Protein AF-A0A497AHK0-F1 (afdb_monomer_lite)

Structure (mmCIF, N/CA/C/O backbone):
data_AF-A0A497AHK0-F1
#
_entry.id   AF-A0A497AHK0-F1
#
loop_
_atom_site.group_PDB
_atom_site.id
_atom_site.type_symbol
_atom_site.label_atom_id
_atom_site.label_alt_id
_atom_site.label_comp_id
_atom_site.label_asym_id
_atom_site.label_entity_id
_atom_site.label_seq_id
_atom_site.pdbx_PDB_ins_code
_atom_site.Cartn_x
_atom_site.Cartn_y
_atom_site.Cartn_z
_atom_site.occupancy
_atom_site.B_iso_or_equiv
_atom_site.auth_seq_id
_atom_site.auth_comp_id
_atom_site.auth_asym_id
_atom_site.auth_atom_id
_atom_site.pdbx_PDB_model_num
ATOM 1 N N . MET A 1 1 ? 9.804 0.309 0.140 1.00 58.59 1 MET A N 1
ATOM 2 C CA . MET A 1 1 ? 8.972 -0.797 -0.366 1.00 58.59 1 MET A CA 1
ATOM 3 C C . MET A 1 1 ? 7.543 -0.509 0.016 1.00 58.59 1 MET A C 1
ATOM 5 O O . MET A 1 1 ? 7.284 -0.358 1.197 1.00 58.59 1 MET A O 1
ATOM 9 N N . VAL A 1 2 ? 6.638 -0.395 -0.942 1.00 60.12 2 VAL A N 1
ATOM 10 C CA . VAL A 1 2 ? 5.205 -0.240 -0.654 1.00 60.12 2 VAL A CA 1
ATOM 11 C C . VAL A 1 2 ? 4.507 -1.547 -0.980 1.00 60.12 2 VAL A C 1
ATOM 13 O O . VAL A 1 2 ? 4.887 -2.197 -1.951 1.00 60.12 2 VAL A O 1
ATOM 16 N N . VAL A 1 3 ? 3.556 -1.950 -0.145 1.00 65.56 3 VAL A N 1
ATOM 17 C CA . VAL A 1 3 ? 2.807 -3.194 -0.282 1.00 65.56 3 VAL A CA 1
ATOM 18 C C . VAL A 1 3 ? 1.328 -2.901 -0.085 1.00 65.56 3 VAL A C 1
ATOM 20 O O . VAL A 1 3 ? 0.922 -2.360 0.941 1.00 65.56 3 VAL A O 1
ATOM 23 N N . GLY A 1 4 ? 0.530 -3.264 -1.083 1.00 69.38 4 GLY A N 1
ATOM 24 C CA . GLY A 1 4 ? -0.921 -3.182 -1.023 1.00 69.38 4 GLY A CA 1
ATOM 25 C C . GLY A 1 4 ? -1.566 -4.545 -0.769 1.00 69.38 4 GLY A C 1
ATOM 26 O O . GLY A 1 4 ? -1.106 -5.578 -1.272 1.00 69.38 4 GLY A O 1
ATOM 27 N N . GLY A 1 5 ? -2.644 -4.561 0.008 1.00 71.56 5 GLY A N 1
ATOM 28 C CA . GLY A 1 5 ? -3.368 -5.789 0.311 1.00 71.56 5 GLY A CA 1
ATOM 29 C C . GLY A 1 5 ? -4.792 -5.574 0.811 1.00 71.56 5 GLY A C 1
ATOM 30 O O . GLY A 1 5 ? -5.283 -4.456 0.950 1.00 71.56 5 GLY A O 1
ATOM 31 N N . ARG A 1 6 ? -5.459 -6.695 1.085 1.00 72.38 6 ARG A N 1
ATOM 32 C CA . ARG A 1 6 ? -6.863 -6.792 1.511 1.00 72.38 6 ARG A CA 1
ATOM 33 C C . ARG A 1 6 ? -6.993 -7.682 2.744 1.00 72.38 6 ARG A C 1
ATOM 35 O O . ARG A 1 6 ? -6.064 -8.426 3.051 1.00 72.38 6 ARG A O 1
ATOM 42 N N . LYS A 1 7 ? -8.188 -7.703 3.347 1.00 77.12 7 LYS A N 1
ATOM 43 C CA . LYS A 1 7 ? -8.498 -8.484 4.561 1.00 77.12 7 LYS A CA 1
ATOM 44 C C . LYS A 1 7 ? -7.548 -8.104 5.700 1.00 77.12 7 LYS A C 1
ATOM 46 O O . LYS A 1 7 ? -6.595 -8.822 5.981 1.00 77.12 7 LYS A O 1
ATOM 51 N N . LEU A 1 8 ? -7.767 -6.914 6.250 1.00 85.06 8 LEU A N 1
ATOM 52 C CA . LEU A 1 8 ? -7.051 -6.451 7.429 1.00 85.06 8 LEU A CA 1
ATOM 53 C C . LEU A 1 8 ? -7.608 -7.185 8.652 1.00 85.06 8 LEU A C 1
ATOM 55 O O . LEU A 1 8 ? -8.780 -7.015 8.976 1.00 85.06 8 LEU A O 1
ATOM 59 N N . ASP A 1 9 ? -6.769 -7.970 9.318 1.00 86.62 9 ASP A N 1
ATOM 60 C CA . ASP A 1 9 ? -7.137 -8.719 10.519 1.00 86.62 9 ASP A CA 1
ATOM 61 C C . ASP A 1 9 ? -6.294 -8.237 11.708 1.00 86.62 9 ASP A C 1
ATOM 63 O O . ASP A 1 9 ? -5.067 -8.140 11.607 1.00 86.62 9 ASP A O 1
ATOM 67 N N . PHE A 1 10 ? -6.947 -7.953 12.836 1.00 87.69 10 PHE A N 1
ATOM 68 C CA . PHE A 1 10 ? -6.276 -7.676 14.107 1.00 87.69 10 PHE A CA 1
ATOM 69 C C . PHE A 1 10 ? -5.877 -8.990 14.785 1.00 87.69 10 PHE A C 1
ATOM 71 O O . PHE A 1 10 ? -6.693 -9.909 14.873 1.00 87.69 10 PHE A O 1
ATOM 78 N N . ILE A 1 11 ? -4.633 -9.074 15.260 1.00 86.62 11 ILE A N 1
ATOM 79 C CA . ILE A 1 11 ? -4.121 -10.237 15.990 1.00 86.62 11 ILE A CA 1
ATOM 80 C C . ILE A 1 11 ? -4.149 -9.937 17.492 1.00 86.62 11 ILE A C 1
ATOM 82 O O . ILE A 1 11 ? -5.032 -10.418 18.195 1.00 86.62 11 ILE A O 1
ATOM 86 N N . GLU A 1 12 ? -3.193 -9.142 17.978 1.00 85.75 12 GLU A N 1
ATOM 87 C CA . GLU A 1 12 ? -3.077 -8.720 19.379 1.00 85.75 12 GLU A CA 1
ATOM 88 C C . GLU A 1 12 ? -2.094 -7.550 19.513 1.00 85.75 12 GLU A C 1
ATOM 90 O O . GLU A 1 12 ? -1.206 -7.398 18.679 1.00 85.75 12 GLU A O 1
ATOM 95 N N . ASN A 1 13 ? -2.201 -6.743 20.575 1.00 85.56 13 ASN A N 1
ATOM 96 C CA . ASN A 1 13 ? -1.212 -5.709 20.932 1.00 85.56 13 ASN A C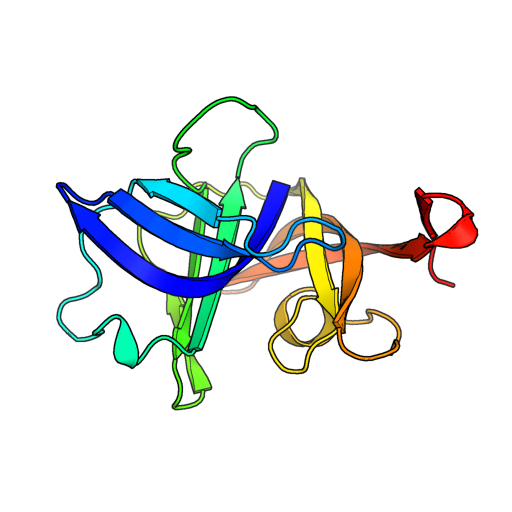A 1
ATOM 97 C C . ASN A 1 13 ? -0.831 -4.747 19.782 1.00 85.56 13 ASN A C 1
ATOM 99 O O . ASN A 1 13 ? 0.337 -4.389 19.628 1.00 85.56 13 ASN A O 1
ATOM 103 N N . GLY A 1 14 ? -1.799 -4.356 18.947 1.00 83.62 14 GLY A N 1
ATOM 104 C CA . GLY A 1 14 ? -1.546 -3.498 17.781 1.00 83.62 14 GLY A CA 1
ATOM 105 C C . GLY A 1 14 ? -0.872 -4.208 16.596 1.00 83.62 14 GLY A C 1
ATOM 106 O O . GLY A 1 14 ? -0.443 -3.570 15.637 1.00 83.62 14 GLY A O 1
ATOM 107 N N . LEU A 1 15 ? -0.746 -5.534 16.630 1.00 84.50 15 LEU A N 1
ATOM 108 C CA . LEU A 1 15 ? -0.268 -6.324 15.503 1.00 84.50 15 LEU A CA 1
ATOM 109 C C . LEU A 1 15 ? -1.423 -6.634 14.550 1.00 84.50 15 LEU A C 1
ATOM 111 O O . LEU A 1 15 ? -2.436 -7.220 14.940 1.00 84.50 15 LEU A O 1
ATOM 115 N N . TYR A 1 16 ? -1.222 -6.307 13.279 1.00 85.69 16 TYR A N 1
ATOM 116 C CA . TYR A 1 16 ? -2.170 -6.562 12.204 1.00 85.69 16 TYR A CA 1
ATOM 117 C C . TYR A 1 16 ? -1.564 -7.487 11.156 1.00 85.69 16 TYR A C 1
ATOM 119 O O . TYR A 1 16 ? -0.349 -7.507 10.932 1.00 85.69 16 TYR A O 1
ATOM 127 N N . SER A 1 17 ? -2.427 -8.237 10.478 1.00 83.19 17 SER A N 1
ATOM 128 C CA . SER A 1 17 ? -2.065 -8.971 9.270 1.00 83.19 17 SER A CA 1
ATOM 129 C C . SER A 1 17 ? -2.887 -8.512 8.079 1.00 83.19 17 SER A C 1
ATOM 131 O O . SER A 1 17 ? -4.064 -8.179 8.198 1.00 83.19 17 SER A O 1
ATOM 133 N N . LEU A 1 18 ? -2.236 -8.489 6.921 1.00 79.44 18 LEU A N 1
ATOM 134 C CA . LEU A 1 18 ? -2.837 -8.120 5.654 1.00 79.44 18 LEU A CA 1
ATOM 135 C C . LEU A 1 18 ? -2.503 -9.188 4.625 1.00 79.44 18 LEU A C 1
ATOM 137 O O . LEU A 1 18 ? -1.335 -9.551 4.448 1.00 79.44 18 LEU A O 1
ATOM 141 N N . ARG A 1 19 ? -3.512 -9.669 3.897 1.00 71.38 19 ARG A N 1
ATOM 142 C CA . ARG A 1 19 ? -3.262 -10.519 2.735 1.00 71.38 19 ARG A CA 1
ATOM 143 C C . ARG A 1 19 ? -2.808 -9.640 1.582 1.00 71.38 19 ARG A C 1
ATOM 145 O O . ARG A 1 19 ? -3.608 -8.907 0.997 1.00 71.38 19 ARG A O 1
ATOM 152 N N . VAL A 1 20 ? -1.537 -9.758 1.232 1.00 69.06 20 VAL A N 1
ATOM 153 C CA . VAL A 1 20 ? -0.944 -8.969 0.160 1.00 69.06 20 VAL A CA 1
ATOM 154 C C . VAL A 1 20 ? -1.090 -9.686 -1.164 1.00 69.06 20 VAL A C 1
ATOM 156 O O . VAL A 1 20 ? -1.195 -10.914 -1.245 1.00 69.06 20 VAL A O 1
ATOM 159 N N . ALA A 1 21 ? -1.138 -8.895 -2.219 1.00 54.84 21 ALA A N 1
ATOM 160 C CA . ALA A 1 21 ? -1.218 -9.414 -3.560 1.00 54.84 21 ALA A CA 1
ATOM 161 C C . ALA A 1 21 ? 0.220 -9.642 -4.071 1.00 54.84 21 ALA A C 1
ATOM 163 O O . ALA A 1 21 ? 0.833 -8.766 -4.667 1.00 54.84 21 ALA A O 1
ATOM 164 N N . GLN A 1 22 ? 0.795 -10.807 -3.759 1.00 52.84 22 GLN A N 1
ATOM 165 C CA . GLN A 1 22 ? 2.006 -11.313 -4.415 1.00 52.84 22 GLN A CA 1
ATOM 166 C C . GLN A 1 22 ? 1.616 -12.476 -5.331 1.00 52.84 22 GLN A C 1
ATOM 168 O O . GLN A 1 22 ? 0.880 -13.372 -4.911 1.00 52.84 22 GLN A O 1
ATOM 173 N N . GLN A 1 23 ? 2.094 -12.455 -6.581 1.00 38.38 23 GLN A N 1
ATOM 174 C CA . GLN A 1 23 ? 2.062 -13.643 -7.435 1.00 38.38 23 GLN A CA 1
ATOM 175 C C . GLN A 1 23 ? 2.928 -14.725 -6.789 1.00 38.38 23 GLN A C 1
ATOM 177 O O . GLN A 1 23 ? 3.998 -14.439 -6.264 1.00 38.38 23 GLN A O 1
ATOM 182 N N . ASP A 1 24 ? 2.450 -15.960 -6.857 1.00 39.69 24 ASP A N 1
ATOM 183 C CA . ASP A 1 24 ? 3.209 -17.186 -6.586 1.00 39.69 24 ASP A CA 1
ATOM 184 C C . ASP A 1 24 ? 3.342 -17.649 -5.129 1.00 39.69 24 ASP A C 1
ATOM 186 O O . ASP A 1 24 ? 3.967 -18.678 -4.875 1.00 39.69 24 ASP A O 1
ATOM 190 N N . VAL A 1 25 ? 2.641 -17.021 -4.181 1.00 45.84 25 VAL A N 1
ATOM 191 C CA . VAL A 1 25 ? 2.387 -17.634 -2.867 1.00 45.84 25 VAL A CA 1
ATOM 192 C C . VAL A 1 25 ? 0.903 -17.494 -2.520 1.00 45.84 25 VAL A C 1
ATOM 194 O O . VAL A 1 25 ? 0.410 -16.378 -2.314 1.00 45.84 25 VAL A O 1
ATOM 197 N N . PRO A 1 26 ? 0.138 -18.600 -2.442 1.00 39.62 26 PRO A N 1
ATOM 198 C CA . PRO A 1 26 ? -1.203 -18.568 -1.881 1.00 39.62 26 PRO A CA 1
ATOM 199 C C . PRO A 1 26 ? -1.136 -17.964 -0.474 1.00 39.62 26 PRO A C 1
ATOM 201 O O . PRO A 1 26 ? -0.584 -18.564 0.438 1.00 39.62 26 PRO A O 1
ATOM 204 N N . ALA A 1 27 ? -1.698 -16.763 -0.319 1.00 53.06 27 ALA A N 1
ATOM 205 C CA . ALA A 1 27 ? -1.767 -16.040 0.950 1.00 53.06 27 ALA A CA 1
ATOM 206 C C . ALA A 1 27 ? -0.411 -15.603 1.541 1.00 53.06 27 ALA A C 1
ATOM 208 O O . ALA A 1 27 ? -0.192 -15.778 2.738 1.00 53.06 27 ALA A O 1
ATOM 209 N N . SER A 1 28 ? 0.448 -14.931 0.756 1.00 61.94 28 SER A N 1
ATOM 210 C CA . SER A 1 28 ? 1.447 -14.040 1.368 1.00 61.94 28 SER A CA 1
ATOM 211 C C . SER A 1 28 ? 0.730 -13.083 2.321 1.00 61.94 28 SER A C 1
ATOM 213 O O . SER A 1 28 ? -0.108 -12.272 1.912 1.00 61.94 28 SER A O 1
ATOM 215 N N . GLN A 1 29 ? 1.011 -13.230 3.609 1.00 70.62 29 GLN A N 1
ATOM 216 C CA . GLN A 1 29 ? 0.550 -12.329 4.650 1.00 70.62 29 GLN A CA 1
ATOM 217 C C . GLN A 1 29 ? 1.710 -11.428 5.033 1.00 70.62 29 GLN A C 1
ATOM 219 O O . GLN A 1 29 ? 2.808 -11.907 5.315 1.00 70.62 29 GLN A O 1
ATOM 224 N N . VAL A 1 30 ? 1.458 -10.127 5.066 1.00 74.94 30 VAL A N 1
ATOM 225 C CA . VAL A 1 30 ? 2.359 -9.184 5.721 1.00 74.94 30 VAL A CA 1
ATOM 226 C C . VAL A 1 30 ? 1.812 -8.923 7.110 1.00 74.94 30 VAL A C 1
ATOM 228 O O . VAL A 1 30 ? 0.622 -8.654 7.272 1.00 74.94 30 VAL A O 1
ATOM 231 N N . ARG A 1 31 ? 2.688 -9.026 8.109 1.00 77.81 31 ARG A N 1
ATOM 232 C CA . ARG A 1 31 ? 2.411 -8.603 9.479 1.00 77.81 31 ARG A CA 1
ATOM 233 C C . ARG A 1 31 ? 3.080 -7.261 9.717 1.00 77.81 31 ARG A C 1
ATOM 235 O O . ARG A 1 31 ? 4.245 -7.084 9.360 1.00 77.81 31 ARG A O 1
ATOM 242 N N . PHE A 1 32 ? 2.350 -6.334 10.313 1.00 78.19 32 PHE A N 1
ATOM 243 C CA . PHE A 1 32 ? 2.862 -5.019 10.667 1.00 78.19 32 PHE A CA 1
ATOM 244 C C . PHE A 1 32 ? 2.272 -4.581 11.998 1.00 78.19 32 PHE A C 1
ATOM 246 O O . PHE A 1 32 ? 1.156 -4.964 12.352 1.00 78.19 32 PHE A O 1
ATOM 253 N N . SER A 1 33 ? 3.045 -3.793 12.731 1.00 79.44 33 SER A N 1
ATOM 254 C CA . SER A 1 33 ? 2.633 -3.261 14.023 1.00 79.44 33 SER A CA 1
ATOM 255 C C . SER A 1 33 ? 2.217 -1.811 13.855 1.00 79.44 33 SER A C 1
ATOM 257 O O . SER A 1 33 ? 2.918 -1.046 13.197 1.00 79.44 33 SER A O 1
ATOM 259 N N . HIS A 1 34 ? 1.095 -1.439 14.459 1.00 79.88 34 HIS A N 1
ATOM 260 C CA . HIS A 1 34 ? 0.631 -0.065 14.563 1.00 79.88 34 HIS A CA 1
ATOM 261 C C . HIS A 1 34 ? -0.266 0.086 15.809 1.00 79.88 34 HIS A C 1
ATOM 263 O O . HIS A 1 34 ? -0.790 -0.898 16.321 1.00 79.88 34 HIS A O 1
ATOM 269 N N . GLN A 1 35 ? -0.468 1.304 16.321 1.00 77.56 35 GLN A N 1
ATOM 270 C CA . GLN A 1 35 ? -1.565 1.564 17.270 1.00 77.56 35 GLN A CA 1
ATOM 271 C C . GLN A 1 35 ? -2.926 1.150 16.694 1.00 77.56 35 GLN A C 1
ATOM 273 O O . GLN A 1 35 ? -3.037 0.939 15.488 1.00 77.56 35 GLN A O 1
ATOM 278 N N . ASP A 1 36 ? -3.952 1.087 17.543 1.00 81.56 36 ASP A N 1
ATOM 279 C CA . ASP A 1 36 ? -5.317 0.731 17.153 1.00 81.56 36 ASP A CA 1
ATOM 280 C C . ASP A 1 36 ? -5.836 1.541 15.956 1.00 81.56 36 ASP A C 1
ATOM 282 O O . ASP A 1 36 ? -5.410 2.673 15.694 1.00 81.56 36 ASP A O 1
ATOM 286 N N . LEU A 1 37 ? -6.754 0.931 15.200 1.00 82.56 37 LEU A N 1
ATOM 287 C CA . LEU A 1 37 ? -7.512 1.646 14.179 1.00 82.56 37 LEU A CA 1
ATOM 288 C C . LEU A 1 37 ? -8.213 2.865 14.803 1.00 82.56 37 LEU A C 1
ATOM 290 O O . LEU A 1 37 ? -8.577 2.823 15.983 1.00 82.56 37 LEU A O 1
ATOM 294 N N . PRO A 1 38 ? -8.436 3.939 14.023 1.00 84.06 38 PRO A N 1
ATOM 295 C CA . PRO A 1 38 ? -9.276 5.045 14.467 1.00 84.06 38 PRO A CA 1
ATOM 296 C C . PRO A 1 38 ? -10.614 4.514 15.015 1.00 84.06 38 PRO A C 1
ATOM 298 O O . PRO A 1 38 ? -11.175 3.605 14.400 1.00 84.06 38 PRO A O 1
ATOM 301 N N . PRO A 1 39 ? -11.139 5.041 16.139 1.00 83.69 39 PRO A N 1
ATOM 302 C CA . PRO A 1 39 ? -12.344 4.515 16.796 1.00 83.69 39 PRO A CA 1
ATOM 303 C C . PRO A 1 39 ? -13.568 4.377 15.878 1.00 83.69 39 PRO A C 1
ATOM 305 O O . PRO A 1 39 ? -14.444 3.546 16.108 1.00 83.69 39 PRO A O 1
ATOM 308 N N . GLU A 1 40 ? -13.635 5.212 14.847 1.00 86.25 40 GLU A N 1
ATOM 309 C CA . GLU A 1 40 ? -14.684 5.264 13.838 1.00 86.25 40 GLU A CA 1
ATOM 310 C C . GLU A 1 40 ? -14.515 4.265 12.680 1.00 86.25 40 GLU A C 1
ATOM 312 O O . GLU A 1 40 ? -15.420 4.159 11.849 1.00 86.25 40 GLU A O 1
ATOM 317 N N . ILE A 1 41 ? -13.392 3.540 12.612 1.00 86.88 41 ILE A N 1
ATOM 318 C CA . ILE A 1 41 ? -13.080 2.576 11.552 1.00 86.88 41 ILE A CA 1
ATOM 319 C C . ILE A 1 41 ? -12.972 1.170 12.141 1.00 86.88 41 ILE A C 1
ATOM 321 O O . ILE A 1 41 ? -12.045 0.854 12.886 1.00 86.88 41 ILE A O 1
ATOM 325 N N . SER A 1 42 ? -13.875 0.283 11.733 1.00 86.38 42 SER A N 1
ATOM 326 C CA . SER A 1 42 ? -13.763 -1.145 12.024 1.00 86.38 42 SER A CA 1
ATOM 327 C C . SER A 1 42 ? -13.022 -1.890 10.897 1.00 86.38 42 SER A C 1
ATOM 329 O O . SER A 1 42 ? -13.125 -1.506 9.727 1.00 86.38 42 SER A O 1
ATOM 331 N N . PRO A 1 43 ? -12.280 -2.980 11.190 1.00 85.12 43 PRO A N 1
ATOM 332 C CA . PRO A 1 43 ? -11.536 -3.721 10.164 1.00 85.12 43 PRO A CA 1
ATOM 333 C C . PRO A 1 43 ? -12.397 -4.207 8.988 1.00 85.12 43 PRO A C 1
ATOM 335 O O . PRO A 1 43 ? -11.940 -4.253 7.849 1.00 85.12 43 PRO A O 1
ATOM 338 N N . ASP A 1 44 ? -13.668 -4.532 9.231 1.00 86.06 44 ASP A N 1
ATOM 339 C CA . ASP A 1 44 ? -14.609 -4.989 8.209 1.00 86.06 44 ASP A CA 1
ATOM 340 C C . ASP A 1 44 ? -15.080 -3.872 7.263 1.00 86.06 44 ASP A C 1
ATOM 342 O O . ASP A 1 44 ? -15.578 -4.176 6.175 1.00 86.06 44 ASP A O 1
ATOM 346 N N . GLN A 1 45 ? -14.897 -2.598 7.620 1.00 89.31 45 GLN A N 1
ATOM 347 C CA . GLN A 1 45 ? -15.125 -1.462 6.721 1.00 89.31 45 GLN A CA 1
ATOM 348 C C . GLN A 1 45 ? -13.961 -1.247 5.750 1.00 89.31 45 GLN A C 1
ATOM 350 O O . GLN A 1 45 ? -14.148 -0.617 4.708 1.00 89.31 45 GLN A O 1
ATOM 355 N N . VAL A 1 46 ? -12.779 -1.788 6.054 1.00 86.50 46 VAL A N 1
ATOM 356 C CA . VAL A 1 46 ? -11.570 -1.614 5.248 1.00 86.50 46 VAL A CA 1
ATOM 357 C C . VAL A 1 46 ? -11.621 -2.532 4.028 1.00 86.50 46 VAL A C 1
ATOM 359 O O . VAL A 1 46 ? -11.617 -3.761 4.126 1.00 86.50 46 VAL A O 1
ATOM 362 N N . GLN A 1 47 ? -11.661 -1.928 2.844 1.00 83.25 47 GLN A N 1
ATOM 363 C CA . GLN A 1 47 ? -11.597 -2.644 1.576 1.00 83.25 47 GLN A CA 1
ATOM 364 C C . GLN A 1 47 ? -10.144 -2.943 1.184 1.00 83.25 47 GLN A C 1
ATOM 366 O O . GLN A 1 47 ? -9.852 -4.052 0.726 1.00 83.25 47 GLN A O 1
ATOM 371 N N . TRP A 1 48 ? -9.249 -1.970 1.375 1.00 80.25 48 TRP A N 1
ATOM 372 C CA . TRP A 1 48 ? -7.834 -2.043 1.006 1.00 80.25 48 TRP A CA 1
ATOM 373 C C . TRP A 1 48 ? -6.944 -1.319 2.015 1.00 80.25 48 TRP A C 1
ATOM 375 O O . TRP A 1 48 ? -7.359 -0.347 2.642 1.00 80.25 48 TRP A O 1
ATOM 385 N N . VAL A 1 49 ? -5.704 -1.792 2.144 1.00 78.50 49 VAL A N 1
ATOM 386 C CA . VAL A 1 49 ? -4.661 -1.147 2.948 1.00 78.50 49 VAL A CA 1
ATOM 387 C C . VAL A 1 49 ? -3.395 -1.017 2.116 1.00 78.50 49 VAL A C 1
ATOM 389 O O . VAL A 1 49 ? -2.942 -1.988 1.502 1.00 78.50 49 VAL A O 1
ATOM 392 N N . TRP A 1 50 ? -2.815 0.177 2.138 1.00 78.88 50 TRP A N 1
ATOM 393 C CA . TRP A 1 50 ? -1.512 0.480 1.564 1.00 78.88 50 TRP A CA 1
ATOM 394 C C . TRP A 1 50 ? -0.504 0.714 2.674 1.00 78.88 50 TRP A C 1
ATOM 396 O O . TRP A 1 50 ? -0.723 1.552 3.542 1.00 78.88 50 TRP A O 1
ATOM 406 N N . LEU A 1 51 ? 0.598 -0.029 2.635 1.00 76.81 51 LEU A N 1
ATOM 407 C CA . LEU A 1 51 ? 1.665 0.028 3.627 1.00 76.81 51 LEU A CA 1
ATOM 408 C C . LEU A 1 51 ? 2.950 0.472 2.943 1.00 76.81 51 LEU A C 1
ATOM 410 O O . LEU A 1 51 ? 3.373 -0.146 1.967 1.00 76.81 51 LEU A O 1
ATOM 414 N N . ILE A 1 52 ? 3.589 1.523 3.444 1.00 75.88 52 ILE A N 1
ATOM 415 C CA . ILE A 1 52 ? 4.831 2.063 2.883 1.00 75.88 52 ILE A CA 1
ATOM 416 C C . ILE A 1 52 ? 5.956 1.817 3.879 1.00 75.88 52 ILE A C 1
ATOM 418 O O . ILE A 1 52 ? 5.855 2.215 5.024 1.00 75.88 52 ILE A O 1
ATOM 422 N N . TYR A 1 53 ? 7.044 1.180 3.462 1.00 74.12 53 TYR A N 1
ATOM 423 C CA . TYR A 1 53 ? 8.167 0.796 4.322 1.00 74.12 53 TYR A CA 1
ATOM 424 C C . TYR A 1 53 ? 9.496 1.338 3.811 1.00 74.12 53 TYR A C 1
ATOM 426 O O . TYR A 1 53 ? 9.696 1.519 2.601 1.00 74.12 53 TYR A O 1
ATOM 434 N N . ARG A 1 54 ? 10.475 1.444 4.717 1.00 69.31 54 ARG A N 1
ATOM 435 C CA . ARG A 1 54 ? 11.889 1.460 4.318 1.00 69.31 54 ARG A CA 1
ATOM 436 C C . ARG A 1 54 ? 12.264 0.102 3.706 1.00 69.31 54 ARG A C 1
ATOM 438 O O . ARG A 1 54 ? 11.722 -0.922 4.116 1.00 69.31 54 ARG A O 1
ATOM 445 N N . PRO A 1 55 ? 13.158 0.060 2.710 1.00 56.88 55 PRO A N 1
ATOM 446 C CA . PRO A 1 55 ? 13.653 -1.196 2.156 1.00 56.88 55 PRO A CA 1
ATOM 447 C C . PRO A 1 55 ? 14.616 -1.876 3.148 1.00 56.88 55 PRO A C 1
ATOM 449 O O . PRO A 1 55 ? 15.826 -1.729 3.031 1.00 56.88 55 PRO A O 1
ATOM 452 N N . VAL A 1 56 ? 14.091 -2.587 4.153 1.00 55.38 56 VAL A N 1
ATOM 453 C CA . VAL A 1 56 ? 14.887 -3.403 5.091 1.00 55.38 56 VAL A CA 1
ATOM 454 C C . VAL A 1 56 ? 14.072 -4.639 5.521 1.00 55.38 56 VAL A C 1
ATOM 456 O O . VAL A 1 56 ? 12.902 -4.467 5.860 1.00 55.38 56 VAL A O 1
ATOM 459 N N . PRO A 1 57 ? 14.625 -5.871 5.524 1.00 46.97 57 PRO A N 1
ATOM 460 C CA . PRO A 1 57 ? 13.930 -7.061 6.026 1.00 46.97 57 PRO A CA 1
ATOM 461 C C . PRO A 1 57 ? 14.229 -7.264 7.528 1.00 46.97 57 PRO A C 1
ATOM 463 O O . PRO A 1 57 ? 15.338 -6.993 7.984 1.00 46.97 57 PRO A O 1
ATOM 466 N N . SER A 1 58 ? 13.302 -7.738 8.367 1.00 48.72 58 SER A N 1
ATOM 467 C CA . SER A 1 58 ? 13.143 -9.195 8.522 1.00 48.72 58 SER A CA 1
ATOM 468 C C . SER A 1 58 ? 11.979 -9.673 9.411 1.00 48.72 58 SER A C 1
ATOM 470 O O . SER A 1 58 ? 11.866 -10.879 9.537 1.00 48.72 58 SER A O 1
ATOM 472 N N . GLU A 1 59 ? 11.123 -8.824 10.000 1.00 56.53 59 GLU A N 1
ATOM 473 C CA . GLU A 1 59 ? 9.857 -9.198 10.694 1.00 56.53 59 GLU A CA 1
ATOM 474 C C . GLU A 1 59 ? 9.139 -7.923 11.223 1.00 56.53 59 GLU A C 1
ATOM 476 O O . GLU A 1 59 ? 9.678 -6.851 10.933 1.00 56.53 59 GLU A O 1
ATOM 481 N N . PRO A 1 60 ? 7.922 -7.961 11.844 1.00 57.31 60 PRO A N 1
ATOM 482 C CA . PRO A 1 60 ? 6.870 -6.962 11.631 1.00 57.31 60 PRO A CA 1
ATOM 483 C C . PRO A 1 60 ? 7.387 -5.530 11.633 1.00 57.31 60 PRO A C 1
ATOM 485 O O . PRO A 1 60 ? 7.907 -5.018 12.622 1.00 57.31 60 PRO A O 1
ATOM 488 N N . VAL A 1 61 ? 7.258 -4.900 10.474 1.00 70.56 61 VAL A N 1
ATOM 489 C CA . VAL A 1 61 ? 7.896 -3.617 10.206 1.00 70.56 61 VAL A CA 1
ATOM 490 C C . VAL A 1 61 ? 6.900 -2.512 10.524 1.00 70.56 61 VAL A C 1
ATOM 492 O O . VAL A 1 61 ? 5.725 -2.628 10.177 1.00 70.56 61 VAL A O 1
ATOM 495 N N . MET A 1 62 ? 7.369 -1.436 11.153 1.00 76.06 62 MET A N 1
ATOM 496 C CA . MET A 1 62 ? 6.590 -0.207 11.288 1.00 76.06 62 MET A CA 1
ATOM 497 C C . MET A 1 62 ? 6.493 0.470 9.909 1.00 76.06 62 MET A C 1
ATOM 499 O O . MET A 1 62 ? 7.537 0.820 9.341 1.00 76.06 62 MET A O 1
ATOM 503 N N . PRO A 1 63 ? 5.292 0.629 9.325 1.00 77.38 63 PRO A N 1
ATOM 504 C CA . PRO A 1 63 ? 5.137 1.381 8.087 1.00 77.38 63 PRO A CA 1
ATOM 505 C C . PRO A 1 63 ? 5.453 2.870 8.317 1.00 77.38 63 PRO A C 1
ATOM 507 O O . PRO A 1 63 ? 5.115 3.427 9.352 1.00 77.38 63 PRO A O 1
ATOM 510 N N . LEU A 1 64 ? 6.079 3.521 7.337 1.00 77.44 64 LEU A N 1
ATOM 511 C CA . LEU A 1 64 ? 6.260 4.977 7.249 1.00 77.44 64 LEU A CA 1
ATOM 512 C C . LEU A 1 64 ? 4.953 5.718 6.950 1.00 77.44 6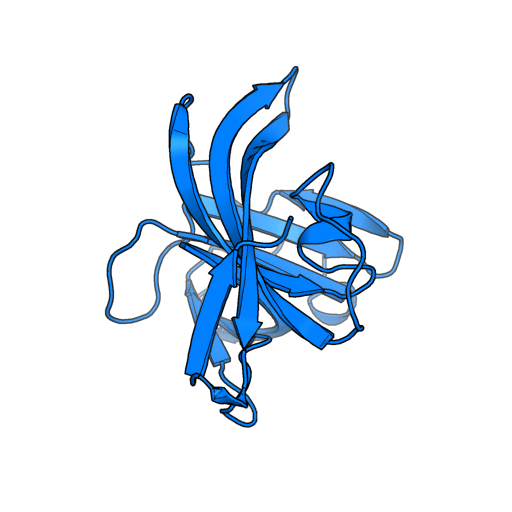4 LEU A C 1
ATOM 514 O O . LEU A 1 64 ? 4.842 6.911 7.219 1.00 77.44 64 LEU A O 1
ATOM 518 N N . LEU A 1 65 ? 4.011 5.029 6.308 1.00 78.31 65 LEU A N 1
ATOM 519 C CA . LEU A 1 65 ? 2.683 5.528 5.993 1.00 78.31 65 LEU A CA 1
ATOM 520 C C . LEU A 1 65 ? 1.737 4.337 5.847 1.00 78.31 65 LEU A C 1
ATOM 522 O O . LEU A 1 65 ? 2.100 3.328 5.226 1.00 78.31 65 LEU A O 1
ATOM 526 N N . ILE A 1 66 ? 0.530 4.481 6.391 1.00 83.69 66 ILE A N 1
ATOM 527 C CA . ILE A 1 66 ? -0.574 3.552 6.180 1.00 83.69 66 ILE A CA 1
ATOM 528 C C . ILE A 1 66 ? -1.772 4.324 5.638 1.00 83.69 66 ILE A C 1
ATOM 530 O O . ILE A 1 66 ? -2.238 5.272 6.269 1.00 83.69 66 ILE A O 1
ATOM 534 N N . THR A 1 67 ? -2.297 3.884 4.499 1.00 84.56 67 THR A N 1
ATOM 535 C CA . THR A 1 67 ? -3.544 4.415 3.939 1.00 84.56 67 THR A CA 1
ATOM 536 C C . THR A 1 67 ? -4.598 3.319 3.932 1.00 84.56 67 THR A C 1
ATOM 538 O O . THR A 1 67 ? -4.390 2.245 3.362 1.00 84.56 67 THR A O 1
ATOM 541 N N . LEU A 1 68 ? -5.734 3.594 4.565 1.00 85.94 68 LEU A N 1
ATOM 542 C CA . LEU A 1 68 ? -6.925 2.756 4.551 1.00 85.94 68 LEU A CA 1
ATOM 543 C C . LEU A 1 68 ? -7.858 3.244 3.447 1.00 85.94 68 LEU A C 1
ATOM 545 O O . LEU A 1 68 ? -8.169 4.430 3.384 1.00 85.94 68 LEU A O 1
ATOM 549 N N . VAL A 1 69 ? -8.336 2.325 2.615 1.00 85.25 69 VAL A N 1
ATOM 550 C CA . VAL A 1 69 ? -9.406 2.577 1.648 1.00 85.25 69 VAL A CA 1
ATOM 551 C C . VAL A 1 69 ? -10.638 1.828 2.133 1.00 85.25 69 VAL A C 1
ATOM 553 O O . VAL A 1 69 ? -10.629 0.597 2.240 1.00 85.25 69 VAL A O 1
ATOM 556 N N . LEU A 1 70 ? -11.687 2.569 2.470 1.00 87.31 70 LEU A N 1
ATOM 557 C CA . LEU A 1 70 ? -12.925 2.027 3.013 1.00 87.31 70 LEU A CA 1
ATOM 558 C C . LEU A 1 70 ? -13.869 1.570 1.894 1.00 87.31 70 LEU A C 1
ATOM 560 O O . LEU A 1 70 ? -13.789 2.027 0.756 1.00 87.31 70 LEU A O 1
ATOM 564 N N . LYS A 1 71 ? -14.808 0.680 2.229 1.00 84.81 71 LYS A N 1
ATOM 565 C CA . LYS A 1 71 ? -15.841 0.181 1.299 1.00 84.81 71 LYS A CA 1
ATOM 566 C C . LYS A 1 71 ? -16.751 1.277 0.733 1.00 84.81 71 LYS A C 1
ATOM 568 O O . LYS A 1 71 ? -17.376 1.061 -0.300 1.00 84.81 71 LYS A O 1
ATOM 573 N N . ASP A 1 72 ? -16.858 2.415 1.417 1.00 85.75 72 ASP A N 1
ATOM 574 C CA . ASP A 1 72 ? -17.612 3.590 0.963 1.00 85.75 72 ASP A CA 1
ATOM 575 C C . ASP A 1 72 ? -16.791 4.515 0.040 1.00 85.75 72 ASP A C 1
ATOM 577 O O . ASP A 1 72 ? -17.294 5.546 -0.402 1.00 85.75 72 ASP A O 1
ATOM 581 N N . GLY A 1 73 ? -15.543 4.142 -0.265 1.00 80.94 73 GLY A N 1
ATOM 582 C CA . GLY A 1 73 ? -14.630 4.889 -1.123 1.00 80.94 73 GLY A CA 1
ATOM 583 C C . GLY A 1 73 ? -13.844 5.988 -0.411 1.00 80.94 73 GLY A C 1
ATOM 584 O O . GLY A 1 73 ? -13.010 6.618 -1.054 1.00 80.94 73 GLY A O 1
ATOM 585 N N . ARG A 1 74 ? -14.068 6.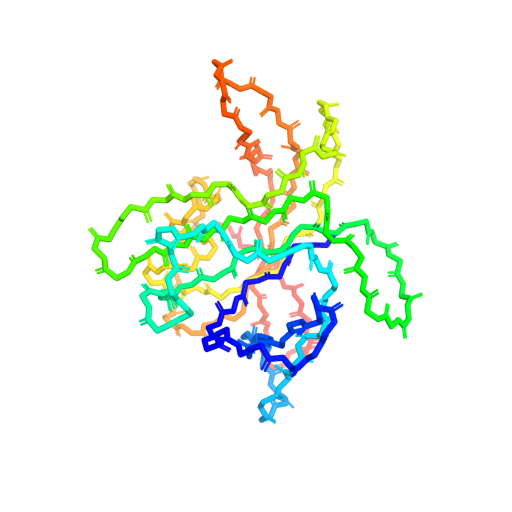234 0.889 1.00 86.25 74 ARG A N 1
ATOM 586 C CA . ARG A 1 74 ? -13.249 7.189 1.647 1.00 86.25 74 ARG A CA 1
ATOM 587 C C . ARG A 1 74 ? -11.859 6.629 1.920 1.00 86.25 74 ARG A C 1
ATOM 589 O O . ARG A 1 74 ? -11.672 5.429 2.129 1.00 86.25 74 ARG A O 1
ATOM 596 N N . GLU A 1 75 ? -10.904 7.543 1.986 1.00 83.69 75 GLU A N 1
ATOM 597 C CA . GLU A 1 75 ? -9.515 7.264 2.319 1.00 83.69 75 GLU A CA 1
ATOM 598 C C . GLU A 1 75 ? -9.181 7.827 3.698 1.00 83.69 75 GLU A C 1
ATOM 600 O O . GLU A 1 75 ? -9.692 8.876 4.097 1.00 83.69 75 GLU A O 1
ATOM 605 N N . TRP A 1 76 ? -8.319 7.127 4.431 1.00 85.44 76 TRP A N 1
ATOM 606 C CA . TRP A 1 76 ? -7.871 7.563 5.746 1.00 85.44 76 TRP A CA 1
ATOM 607 C C . TRP A 1 76 ? -6.390 7.279 5.956 1.00 85.44 76 TRP A C 1
ATOM 609 O O . TRP A 1 76 ? -5.920 6.171 5.692 1.00 85.44 76 TRP A O 1
ATOM 619 N N . LEU A 1 77 ? -5.661 8.265 6.476 1.00 84.62 77 LEU A N 1
ATOM 620 C CA . LEU A 1 77 ? -4.288 8.077 6.930 1.00 84.62 77 LEU A CA 1
ATOM 621 C C . LEU A 1 77 ? -4.297 7.514 8.346 1.00 84.62 77 LEU A C 1
ATOM 623 O O . LEU A 1 77 ? -4.845 8.118 9.268 1.00 84.62 77 LEU A O 1
ATOM 627 N N . TRP A 1 78 ? -3.694 6.345 8.519 1.00 85.19 78 TRP A N 1
ATOM 628 C CA . TRP A 1 78 ? -3.612 5.685 9.811 1.00 85.19 78 TRP A CA 1
ATOM 629 C C . TRP A 1 78 ? -2.199 5.801 10.365 1.00 85.19 78 TRP A C 1
ATOM 631 O O . TRP A 1 78 ? -1.258 5.216 9.834 1.00 85.19 78 TRP A O 1
ATOM 641 N N . GLY A 1 79 ? -2.080 6.566 11.449 1.00 78.00 79 GLY A N 1
ATOM 642 C CA . GLY A 1 79 ? -0.818 6.746 12.149 1.00 78.00 79 GLY A CA 1
ATOM 643 C C . GLY A 1 79 ? -0.007 7.972 11.762 1.00 78.00 79 GLY A C 1
ATOM 644 O O . GLY A 1 79 ? -0.458 8.804 10.972 1.00 78.00 79 GLY A O 1
ATOM 645 N N . PRO A 1 80 ? 1.191 8.106 12.356 1.00 76.31 80 PRO A N 1
ATOM 646 C CA . PRO A 1 80 ? 2.134 9.146 11.988 1.00 76.31 80 PRO A CA 1
ATOM 647 C C . PRO A 1 80 ? 2.655 8.928 10.565 1.00 76.31 80 PRO A C 1
ATOM 649 O O . PRO A 1 80 ? 2.755 7.802 10.078 1.00 76.31 80 PRO A O 1
ATOM 652 N N . VAL A 1 81 ? 3.010 10.033 9.913 1.00 80.94 81 VAL A N 1
ATOM 653 C CA . VAL A 1 81 ? 3.591 10.025 8.572 1.00 80.94 81 VAL A CA 1
ATOM 654 C C . VAL A 1 81 ? 5.077 10.343 8.668 1.00 80.94 81 VAL A C 1
ATOM 656 O O . VAL A 1 81 ? 5.445 11.479 8.951 1.00 80.94 81 VAL A O 1
ATOM 659 N N . ASP A 1 82 ? 5.914 9.350 8.378 1.00 82.00 82 ASP A N 1
ATOM 660 C CA . ASP A 1 82 ? 7.383 9.429 8.441 1.00 82.00 82 ASP A CA 1
ATOM 661 C C . ASP A 1 82 ? 8.027 9.483 7.037 1.00 82.00 82 ASP A C 1
ATOM 663 O O . ASP A 1 82 ? 9.160 9.034 6.822 1.00 82.00 82 ASP A O 1
ATOM 667 N N . LEU A 1 83 ? 7.294 10.010 6.053 1.00 83.44 83 LEU A N 1
ATOM 668 C CA . LEU A 1 83 ? 7.791 10.246 4.695 1.00 83.44 83 LEU A CA 1
ATOM 669 C C . LEU A 1 83 ? 8.638 11.520 4.598 1.00 83.44 83 LEU A C 1
ATOM 671 O O . LEU A 1 83 ? 8.413 12.496 5.313 1.00 83.44 83 LEU A O 1
ATOM 675 N N . GLN A 1 84 ? 9.596 11.511 3.670 1.00 86.38 84 GLN A N 1
ATOM 676 C CA . GLN A 1 84 ? 10.443 12.661 3.346 1.00 86.38 84 GLN A CA 1
ATOM 677 C C . GLN A 1 84 ? 10.281 13.057 1.876 1.00 86.38 84 GLN A C 1
ATOM 679 O O . GLN A 1 84 ? 10.097 12.208 1.002 1.00 86.38 84 GLN A O 1
ATOM 684 N N . GLU A 1 85 ? 10.369 14.357 1.595 1.00 87.75 85 GLU A N 1
ATOM 685 C CA . GLU A 1 85 ? 10.321 14.862 0.225 1.00 87.75 85 GLU A CA 1
ATOM 686 C C . GLU A 1 85 ? 11.542 14.378 -0.566 1.00 87.75 85 GLU A C 1
ATOM 688 O O . GLU A 1 85 ? 12.666 14.364 -0.061 1.00 87.75 85 GLU A O 1
ATOM 693 N N . GLY A 1 86 ? 11.309 13.920 -1.796 1.00 86.19 86 GLY A N 1
ATOM 694 C CA . GLY A 1 86 ? 12.332 13.317 -2.646 1.00 86.19 86 GLY A CA 1
ATOM 695 C C . GLY A 1 86 ? 12.719 11.889 -2.251 1.00 86.19 86 GLY A C 1
ATOM 696 O O . GLY A 1 86 ? 13.589 11.307 -2.896 1.00 86.19 86 GLY A O 1
ATOM 697 N N . GLN A 1 87 ? 12.089 11.292 -1.232 1.00 84.62 87 GLN A N 1
ATOM 698 C CA . GLN A 1 87 ? 12.408 9.931 -0.811 1.00 84.62 87 GLN A CA 1
ATOM 699 C C . GLN A 1 87 ? 12.075 8.927 -1.918 1.00 84.62 87 GLN A C 1
ATOM 701 O O . GLN A 1 87 ? 10.904 8.674 -2.216 1.00 84.62 87 GLN A O 1
ATOM 706 N N . GLU A 1 88 ? 13.115 8.324 -2.493 1.00 83.25 88 GLU A N 1
ATOM 707 C CA . GLU A 1 88 ? 12.981 7.304 -3.529 1.00 83.25 88 GLU A CA 1
ATOM 708 C C . GLU A 1 88 ? 12.378 6.011 -2.980 1.00 83.25 88 GLU A C 1
ATOM 710 O O . GLU A 1 88 ? 12.740 5.519 -1.903 1.00 83.25 88 GLU A O 1
ATOM 715 N N . VAL A 1 89 ? 11.470 5.421 -3.757 1.00 79.19 89 VAL A N 1
ATOM 716 C CA . VAL A 1 89 ? 10.814 4.168 -3.403 1.00 79.19 89 VAL A CA 1
ATOM 717 C C . VAL A 1 89 ? 10.615 3.249 -4.598 1.00 79.19 89 VAL A C 1
ATOM 719 O O . VAL A 1 89 ? 10.362 3.667 -5.725 1.00 79.19 89 VAL A O 1
ATOM 722 N N . LEU A 1 90 ? 10.661 1.955 -4.291 1.00 73.69 90 LEU A N 1
ATOM 723 C CA . LEU A 1 90 ? 10.050 0.906 -5.093 1.00 73.69 90 LEU A CA 1
ATOM 724 C C . LEU A 1 90 ? 8.719 0.519 -4.451 1.00 73.69 90 LEU A C 1
ATOM 726 O O . LEU A 1 90 ? 8.652 0.227 -3.247 1.00 73.69 90 LEU A O 1
ATOM 730 N N . VAL A 1 91 ? 7.668 0.524 -5.256 1.00 73.38 91 VAL A N 1
ATOM 731 C CA . VAL A 1 91 ? 6.295 0.261 -4.850 1.00 73.38 91 VAL A CA 1
ATOM 732 C C . VAL A 1 91 ? 5.803 -0.998 -5.534 1.00 73.38 91 VAL A C 1
ATOM 734 O O . VAL A 1 91 ? 5.680 -1.023 -6.752 1.00 73.38 91 VAL A O 1
ATOM 737 N N . PHE A 1 92 ? 5.507 -2.031 -4.753 1.00 70.06 92 PHE A N 1
ATOM 738 C CA . PHE A 1 92 ? 4.884 -3.243 -5.258 1.00 70.06 92 PHE A CA 1
ATOM 739 C C . PHE A 1 92 ? 3.378 -3.149 -5.063 1.00 70.06 92 PHE A C 1
ATOM 741 O O . PHE A 1 92 ? 2.870 -2.766 -4.007 1.00 70.06 92 PHE A O 1
ATOM 748 N N . GLY A 1 93 ? 2.648 -3.556 -6.080 1.00 69.12 93 GLY A N 1
ATOM 749 C CA . GLY A 1 93 ? 1.215 -3.700 -5.983 1.00 69.12 93 GLY A CA 1
ATOM 750 C C . GLY A 1 93 ? 0.704 -4.602 -7.078 1.00 69.12 93 GLY A C 1
ATOM 751 O O . GLY A 1 93 ? 1.452 -5.332 -7.725 1.00 69.12 93 GLY A O 1
AT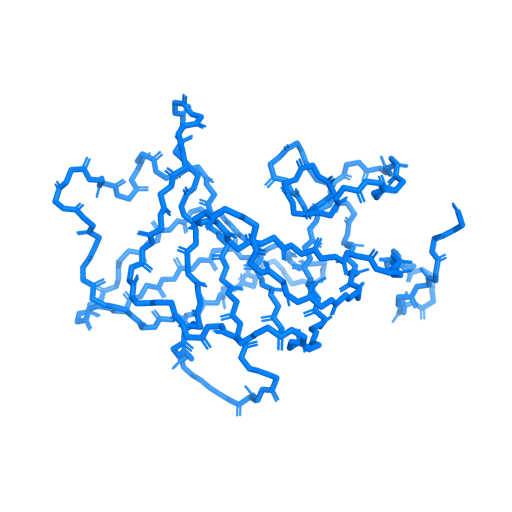OM 752 N N . VAL A 1 94 ? -0.601 -4.544 -7.270 1.00 67.00 94 VAL A N 1
ATOM 753 C CA . VAL A 1 94 ? -1.280 -5.299 -8.310 1.00 67.00 94 VAL A CA 1
ATOM 754 C C . VAL A 1 94 ? -2.177 -4.355 -9.077 1.00 67.00 94 VAL A C 1
ATOM 756 O O . VAL A 1 94 ? -2.728 -3.411 -8.506 1.00 67.00 94 VAL A O 1
ATOM 75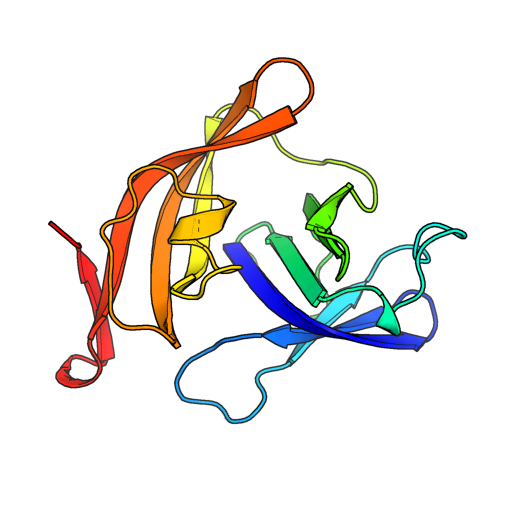9 N N . ASP A 1 95 ? -2.276 -4.595 -10.375 1.00 63.66 95 ASP A N 1
ATOM 760 C CA . ASP A 1 95 ? -3.136 -3.854 -11.279 1.00 63.66 95 ASP A CA 1
ATOM 761 C C . ASP A 1 95 ? -4.599 -4.280 -11.062 1.00 63.66 95 ASP A C 1
ATOM 763 O O . ASP A 1 95 ? -5.100 -5.227 -11.660 1.00 63.66 95 ASP A O 1
ATOM 767 N N . THR A 1 96 ? -5.265 -3.647 -10.094 1.00 62.84 96 THR A N 1
ATOM 768 C CA . THR A 1 96 ? -6.701 -3.816 -9.804 1.00 62.84 96 THR A CA 1
ATOM 769 C C . THR A 1 96 ? -7.354 -2.439 -9.689 1.00 62.84 96 THR A C 1
ATOM 771 O O . THR A 1 96 ? -6.631 -1.466 -9.487 1.00 62.84 96 THR A O 1
ATOM 774 N N . PRO A 1 97 ? -8.693 -2.308 -9.733 1.00 60.84 97 PRO A N 1
ATOM 775 C CA . PRO A 1 97 ? -9.353 -1.003 -9.604 1.00 60.84 97 PRO A CA 1
ATOM 776 C C . PRO A 1 97 ? -9.007 -0.222 -8.324 1.00 60.84 97 PRO A C 1
ATOM 778 O O . PRO A 1 97 ? -9.034 1.000 -8.334 1.00 60.84 97 PRO A O 1
ATOM 781 N N . ALA A 1 98 ? -8.653 -0.917 -7.237 1.00 58.78 98 ALA A N 1
ATOM 782 C CA . ALA A 1 98 ? -8.147 -0.323 -5.991 1.00 58.78 98 ALA A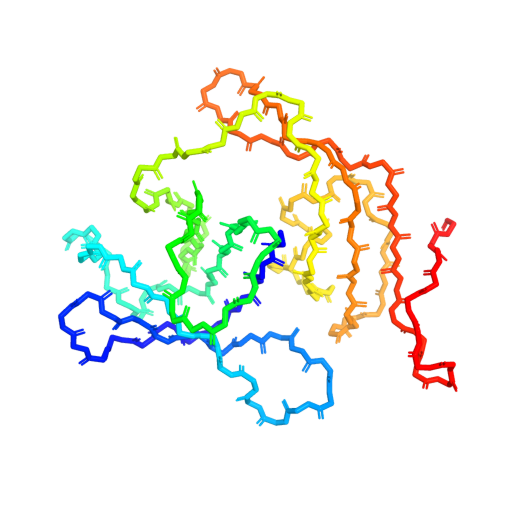 CA 1
ATOM 783 C C . ALA A 1 98 ? -6.626 -0.514 -5.825 1.00 58.78 98 ALA A C 1
ATOM 785 O O . ALA A 1 98 ? -6.089 -0.392 -4.730 1.00 58.78 98 ALA A O 1
ATOM 786 N N . GLY A 1 99 ? -5.959 -0.904 -6.907 1.00 63.31 99 GLY A N 1
ATOM 787 C CA . GLY A 1 99 ? -4.566 -1.299 -6.996 1.00 63.31 99 GLY A CA 1
ATOM 788 C C . GLY A 1 99 ? -3.655 -0.158 -7.429 1.00 63.31 99 GLY A C 1
ATOM 789 O O . GLY A 1 99 ? -4.069 0.987 -7.589 1.00 63.31 99 GLY A O 1
ATOM 790 N N . LEU A 1 100 ? -2.377 -0.474 -7.620 1.00 70.19 100 LEU A N 1
ATOM 791 C CA . LEU A 1 100 ? -1.317 0.533 -7.608 1.00 70.19 100 LEU A CA 1
ATOM 792 C C . LEU A 1 100 ? -1.459 1.588 -8.714 1.00 70.19 100 LEU A C 1
ATOM 794 O O . LEU A 1 100 ? -1.291 2.779 -8.458 1.00 70.19 100 LEU A O 1
ATOM 798 N N . CYS A 1 101 ? -1.795 1.140 -9.922 1.00 70.12 101 CYS A N 1
ATOM 799 C CA . CYS A 1 101 ? -1.972 1.991 -11.101 1.00 70.12 101 CYS A CA 1
ATOM 800 C C . CYS A 1 101 ? -3.171 2.922 -11.007 1.00 70.12 101 CYS A C 1
ATOM 802 O O . CYS A 1 101 ? -3.159 4.005 -11.582 1.00 70.12 101 CYS A O 1
ATOM 804 N N . HIS A 1 102 ? -4.197 2.495 -10.281 1.00 68.44 102 HIS A N 1
ATOM 805 C CA . HIS A 1 102 ? -5.429 3.248 -10.125 1.00 68.44 102 HIS A CA 1
ATOM 806 C C . HIS A 1 102 ? -5.391 4.173 -8.904 1.00 68.44 102 HIS A C 1
ATOM 808 O O . HIS A 1 102 ? -6.087 5.183 -8.902 1.00 68.44 102 HIS A O 1
ATOM 814 N N . PHE A 1 103 ? -4.569 3.849 -7.899 1.00 69.50 103 PHE A N 1
ATOM 815 C CA . PHE A 1 103 ? -4.543 4.555 -6.619 1.00 69.50 103 PHE A CA 1
ATOM 816 C C . PHE A 1 103 ? -3.351 5.513 -6.453 1.00 69.50 103 PHE A C 1
ATOM 818 O O . PHE A 1 103 ? -3.552 6.687 -6.165 1.00 69.50 103 PHE A O 1
ATOM 825 N N . LEU A 1 104 ? -2.107 5.049 -6.647 1.00 69.50 104 LEU A N 1
ATOM 826 C CA . LEU A 1 104 ? -0.907 5.852 -6.325 1.00 69.50 104 LEU A CA 1
ATOM 827 C C . LEU A 1 104 ? -0.131 6.313 -7.558 1.00 69.50 104 LEU A C 1
ATOM 829 O O . LEU A 1 104 ? 0.479 7.377 -7.535 1.00 69.50 104 LEU A O 1
ATOM 833 N N . ALA A 1 105 ? -0.101 5.507 -8.619 1.00 68.12 105 ALA A N 1
ATOM 834 C CA . ALA A 1 105 ? 0.786 5.720 -9.757 1.00 68.12 105 ALA A CA 1
ATOM 835 C C . ALA A 1 105 ? 0.030 6.302 -10.960 1.00 68.12 105 ALA A C 1
ATOM 837 O O . ALA A 1 105 ? -0.246 5.588 -11.926 1.00 68.12 105 ALA A O 1
ATOM 838 N N . GLN A 1 106 ? -0.285 7.604 -10.907 1.00 67.06 106 GLN A N 1
ATOM 839 C CA . GLN A 1 106 ? -0.875 8.323 -12.045 1.00 67.06 106 GLN A CA 1
ATOM 840 C C . GLN A 1 106 ? -0.032 8.114 -13.312 1.00 67.06 106 GLN A C 1
ATOM 842 O O . GLN A 1 106 ? 1.192 8.213 -13.276 1.00 67.06 106 GLN A O 1
ATOM 847 N N . GLY A 1 107 ? -0.691 7.802 -14.429 1.00 69.56 107 GLY A N 1
ATOM 848 C CA . GLY A 1 107 ? -0.013 7.507 -15.694 1.00 69.56 107 GLY A CA 1
ATOM 849 C C . GLY A 1 107 ? 0.506 6.074 -15.824 1.00 69.56 107 GLY A C 1
ATOM 850 O O . GLY A 1 107 ? 1.075 5.747 -16.861 1.00 69.56 107 GLY A O 1
ATOM 851 N N . CYS A 1 108 ? 0.276 5.202 -14.833 1.00 73.88 108 CYS A N 1
ATOM 852 C CA . CYS A 1 108 ? 0.532 3.779 -15.013 1.00 73.88 108 CYS A CA 1
ATOM 853 C C . CYS A 1 108 ? -0.252 3.245 -16.230 1.00 73.88 108 CYS A C 1
ATOM 855 O O . CYS A 1 108 ? -1.479 3.399 -16.274 1.00 73.88 108 CYS A O 1
ATOM 857 N N . PRO A 1 109 ? 0.416 2.591 -17.199 1.00 70.94 109 PRO A N 1
ATOM 858 C CA . PRO A 1 109 ? -0.265 2.025 -18.353 1.00 70.94 109 PRO A CA 1
ATOM 859 C C . PRO A 1 109 ? -1.300 0.983 -17.919 1.00 70.94 109 PRO A C 1
ATOM 861 O O . PRO A 1 109 ? -1.047 0.176 -17.021 1.00 70.94 109 PRO A O 1
ATOM 864 N N . SER A 1 110 ? -2.455 0.954 -18.587 1.00 65.94 110 SER A N 1
ATOM 865 C CA . SER A 1 110 ? -3.509 -0.034 -18.328 1.00 65.94 110 SER A CA 1
ATOM 866 C C . SER A 1 110 ? -2.993 -1.443 -18.622 1.00 65.94 110 SER A C 1
ATOM 868 O O . SER A 1 110 ? -2.397 -1.679 -19.679 1.00 65.94 110 SER A O 1
ATOM 870 N N . GLY A 1 111 ? -3.145 -2.376 -17.686 1.00 67.12 111 GLY A N 1
ATOM 871 C CA . GLY A 1 111 ? -2.700 -3.759 -17.832 1.00 67.12 111 GLY A CA 1
ATOM 872 C C . GLY A 1 111 ? -3.837 -4.760 -17.698 1.00 67.12 111 GLY A C 1
ATOM 873 O O . GLY A 1 111 ? -5.021 -4.423 -17.717 1.00 67.12 111 GLY A O 1
ATOM 874 N N . LYS A 1 112 ? -3.464 -6.039 -17.623 1.00 65.38 112 LYS A N 1
ATOM 875 C CA . LYS A 1 112 ? -4.421 -7.091 -17.283 1.00 65.38 112 LYS A CA 1
ATOM 876 C C . LYS A 1 112 ? -4.705 -7.010 -15.779 1.00 65.38 112 LYS A C 1
ATOM 878 O O . LYS A 1 112 ? -3.741 -6.902 -15.018 1.00 65.38 112 LYS A O 1
ATOM 883 N N . PRO A 1 113 ? -5.977 -7.133 -15.359 1.00 65.00 113 PRO A N 1
ATOM 884 C CA . PRO A 1 113 ? -6.320 -7.219 -13.951 1.00 65.00 113 PRO A CA 1
ATOM 885 C C . PRO A 1 113 ? -5.497 -8.294 -13.240 1.00 65.00 113 PRO A C 1
ATOM 887 O O . PRO A 1 113 ? -5.175 -9.330 -13.825 1.00 65.00 113 PRO A O 1
ATOM 890 N N . ASP A 1 114 ? -5.180 -8.040 -11.978 1.00 64.94 114 ASP A N 1
ATOM 891 C CA . ASP A 1 114 ? -4.493 -8.964 -11.076 1.00 64.94 114 ASP A CA 1
ATOM 892 C C . ASP A 1 114 ? -3.025 -9.286 -11.441 1.00 64.94 114 ASP A C 1
ATOM 894 O O . ASP A 1 114 ? -2.413 -10.178 -10.846 1.00 64.94 114 ASP A O 1
ATOM 898 N N . VAL A 1 115 ? -2.409 -8.536 -12.364 1.00 69.56 115 VAL A N 1
ATOM 899 C CA . VAL A 1 115 ? -0.968 -8.646 -12.654 1.00 69.56 115 VAL A CA 1
ATOM 900 C C . VAL A 1 115 ? -0.151 -7.827 -11.643 1.00 69.56 115 VAL A C 1
ATOM 902 O O . VAL A 1 115 ? -0.461 -6.653 -11.421 1.00 69.56 115 VAL A O 1
ATOM 905 N N . PRO A 1 116 ? 0.914 -8.392 -11.039 1.00 70.50 116 PRO A N 1
ATOM 906 C CA . PRO A 1 116 ? 1.830 -7.630 -10.208 1.00 70.50 116 PRO A CA 1
ATOM 907 C C . PRO A 1 116 ? 2.539 -6.553 -11.000 1.00 70.50 116 PRO A C 1
ATOM 909 O O . PRO A 1 116 ? 3.080 -6.780 -12.090 1.00 70.50 116 PRO A O 1
ATOM 912 N N . ILE A 1 117 ? 2.580 -5.389 -10.381 1.00 74.75 117 ILE A N 1
ATOM 913 C CA . ILE A 1 117 ? 3.260 -4.225 -10.894 1.00 74.75 117 ILE A CA 1
ATOM 914 C C . ILE A 1 117 ? 4.238 -3.707 -9.846 1.00 74.75 117 ILE A C 1
ATOM 916 O O . ILE A 1 117 ? 3.971 -3.708 -8.642 1.00 74.75 117 ILE A O 1
ATOM 920 N N . LEU A 1 118 ? 5.387 -3.268 -10.334 1.00 76.88 118 LEU A N 1
ATOM 921 C CA . LEU A 1 118 ? 6.369 -2.517 -9.588 1.00 76.88 118 LEU A CA 1
ATOM 922 C C . LEU A 1 118 ? 6.446 -1.112 -10.185 1.00 76.88 118 LEU A C 1
ATOM 924 O O . LEU A 1 118 ? 6.583 -0.952 -11.394 1.00 76.88 118 LEU A O 1
ATOM 928 N N . VAL A 1 119 ? 6.357 -0.096 -9.340 1.00 79.25 119 VAL A N 1
ATOM 929 C CA . VAL A 1 119 ? 6.516 1.308 -9.727 1.00 79.25 119 VAL A CA 1
ATOM 930 C C . VAL A 1 119 ? 7.703 1.883 -8.983 1.00 79.25 119 VAL A C 1
ATOM 932 O O . VAL A 1 119 ? 7.875 1.640 -7.787 1.00 79.25 119 VAL A O 1
ATOM 935 N N . LYS A 1 120 ? 8.522 2.649 -9.692 1.00 82.38 120 LYS A N 1
ATOM 936 C CA . LYS A 1 120 ? 9.595 3.446 -9.113 1.00 82.38 120 LYS A CA 1
ATOM 937 C C . LYS A 1 120 ? 9.206 4.915 -9.167 1.00 82.38 120 LYS A C 1
ATOM 939 O O . LYS A 1 120 ? 8.585 5.365 -10.129 1.00 82.38 120 LYS A O 1
ATOM 944 N N . GLY A 1 121 ? 9.563 5.645 -8.122 1.00 86.44 121 GLY A N 1
ATOM 945 C CA . GLY A 1 121 ? 9.283 7.068 -8.026 1.00 86.44 121 GLY A CA 1
ATOM 946 C C . GLY A 1 121 ? 9.823 7.675 -6.743 1.00 86.44 121 GLY A C 1
ATOM 947 O O . GLY A 1 121 ? 10.552 7.022 -5.990 1.00 86.44 121 GLY A O 1
ATOM 948 N N . SER A 1 122 ? 9.427 8.914 -6.487 1.00 87.75 122 SER A N 1
ATOM 949 C CA . SER A 1 122 ? 9.760 9.659 -5.274 1.00 87.75 122 SER A CA 1
ATOM 950 C C . SER A 1 122 ? 8.506 10.244 -4.629 1.00 87.75 122 SER A C 1
ATOM 952 O O . SER A 1 122 ? 7.541 10.608 -5.305 1.00 87.75 122 SER A O 1
ATOM 954 N N . TRP A 1 123 ? 8.500 10.315 -3.300 1.00 86.38 123 TRP A N 1
ATOM 955 C CA . TRP A 1 123 ? 7.434 10.995 -2.568 1.00 86.38 123 TRP A CA 1
ATOM 956 C C . TRP A 1 123 ? 7.618 12.507 -2.622 1.00 86.38 123 TRP A C 1
ATOM 958 O O . TRP A 1 123 ? 8.729 13.013 -2.468 1.00 86.38 123 TRP A O 1
ATOM 968 N N . TYR A 1 124 ? 6.518 13.229 -2.786 1.00 87.50 124 TYR A N 1
ATOM 969 C CA . TYR A 1 124 ? 6.486 14.680 -2.674 1.00 87.50 124 TYR A CA 1
ATOM 970 C C . TYR A 1 124 ? 5.227 15.123 -1.934 1.00 87.50 124 TYR A C 1
ATOM 972 O O . TYR A 1 124 ? 4.190 14.450 -1.976 1.00 87.50 124 TYR A O 1
ATOM 980 N N . GLN A 1 125 ? 5.323 16.257 -1.244 1.00 86.50 125 GLN A N 1
ATOM 981 C CA . GLN A 1 125 ? 4.162 16.890 -0.638 1.00 86.50 125 GLN A CA 1
ATOM 982 C C . GLN A 1 125 ? 3.439 17.737 -1.679 1.00 86.50 125 GLN A C 1
ATOM 984 O O . GLN A 1 125 ? 4.036 18.558 -2.374 1.00 86.50 125 GLN A O 1
ATOM 989 N N . HIS A 1 126 ? 2.129 17.550 -1.772 1.00 82.12 126 HIS A N 1
ATOM 990 C CA . HIS A 1 126 ? 1.263 18.392 -2.573 1.00 82.12 126 HIS A CA 1
ATOM 991 C C . HIS A 1 126 ? 0.102 18.859 -1.711 1.00 82.12 126 HIS A C 1
ATOM 993 O O . HIS A 1 126 ? -0.730 18.058 -1.292 1.00 82.12 126 HIS A O 1
ATOM 999 N N . GLU A 1 127 ? 0.060 20.165 -1.454 1.00 85.25 127 GLU A N 1
ATOM 1000 C CA . GLU A 1 127 ? -0.871 20.776 -0.505 1.00 85.25 127 GLU A CA 1
ATOM 1001 C C . GLU A 1 127 ? -0.710 20.188 0.905 1.00 85.25 127 GLU A C 1
ATOM 1003 O O . GLU A 1 127 ? 0.224 20.556 1.615 1.00 85.25 127 GLU A O 1
ATOM 1008 N N . ARG A 1 128 ? -1.612 19.293 1.322 1.00 77.81 128 ARG A N 1
ATOM 1009 C CA . ARG A 1 128 ? -1.578 18.608 2.624 1.00 77.81 128 ARG A CA 1
ATOM 1010 C C . ARG A 1 128 ? -1.423 17.092 2.502 1.00 77.81 128 ARG A C 1
ATOM 1012 O O . ARG A 1 128 ? -1.383 16.420 3.529 1.00 77.81 128 ARG A O 1
ATOM 1019 N N . ASP A 1 129 ? -1.277 16.584 1.280 1.00 76.12 129 ASP A N 1
ATOM 1020 C CA . ASP A 1 129 ? -1.234 15.155 0.989 1.00 76.12 129 ASP A CA 1
ATOM 1021 C C . ASP A 1 129 ? 0.137 14.725 0.460 1.00 76.12 129 ASP A C 1
ATOM 1023 O O . ASP A 1 129 ? 0.854 15.484 -0.202 1.00 76.12 129 ASP A O 1
ATOM 1027 N N . TRP A 1 130 ? 0.493 13.471 0.731 1.00 82.31 130 TRP A N 1
ATOM 1028 C CA . TRP A 1 130 ? 1.664 12.829 0.141 1.00 82.31 130 TRP A CA 1
ATOM 1029 C C . TRP A 1 130 ? 1.289 12.160 -1.172 1.00 82.31 130 TRP A C 1
ATOM 1031 O O . TRP A 1 130 ? 0.390 11.322 -1.222 1.00 82.31 130 TRP A O 1
ATOM 1041 N N . LYS A 1 131 ? 2.011 12.506 -2.238 1.00 83.62 131 LYS A N 1
ATOM 1042 C CA . LYS A 1 131 ? 1.819 11.936 -3.571 1.00 83.62 131 LYS A CA 1
ATOM 1043 C C . LYS A 1 131 ? 3.090 11.247 -4.043 1.00 83.62 131 LYS A C 1
ATOM 1045 O O . LYS A 1 131 ? 4.202 11.646 -3.696 1.00 83.62 131 LYS A O 1
ATOM 1050 N N . LEU A 1 132 ? 2.910 10.199 -4.840 1.00 83.38 132 LEU A N 1
ATOM 1051 C CA . LEU A 1 132 ? 4.007 9.499 -5.491 1.00 83.38 132 LEU A CA 1
ATOM 1052 C C . LEU A 1 132 ? 4.213 10.090 -6.884 1.00 83.38 132 LEU A C 1
ATOM 1054 O O . LEU A 1 132 ? 3.345 9.974 -7.748 1.00 83.38 132 LEU A O 1
ATOM 1058 N N . GLN A 1 133 ? 5.377 10.684 -7.125 1.00 88.62 133 GLN A N 1
ATOM 1059 C CA . GLN A 1 133 ? 5.817 11.014 -8.472 1.00 88.62 133 GLN A CA 1
ATOM 1060 C C . GLN A 1 133 ? 6.427 9.756 -9.092 1.00 88.62 133 GLN A C 1
ATOM 1062 O O . GLN A 1 133 ? 7.603 9.453 -8.886 1.00 88.62 133 GLN A O 1
ATOM 1067 N N . ALA A 1 134 ? 5.606 8.988 -9.808 1.00 86.88 134 ALA A N 1
ATOM 1068 C CA . ALA A 1 134 ? 6.059 7.805 -10.530 1.00 86.88 134 ALA A CA 1
ATOM 1069 C C . ALA A 1 134 ? 6.919 8.205 -11.740 1.00 86.88 134 ALA A C 1
ATOM 1071 O O . ALA A 1 134 ? 6.555 9.103 -12.498 1.00 86.88 134 ALA A O 1
ATOM 1072 N N . THR A 1 135 ? 8.051 7.530 -11.916 1.00 87.62 135 THR A N 1
ATOM 1073 C CA . THR A 1 135 ? 8.986 7.762 -13.026 1.00 87.62 135 THR A CA 1
ATOM 1074 C C . THR A 1 135 ? 9.151 6.540 -13.915 1.00 87.62 135 THR A C 1
ATOM 1076 O O . THR A 1 135 ? 9.438 6.688 -15.099 1.00 87.62 135 THR A O 1
ATOM 1079 N N . GLU A 1 136 ? 8.974 5.336 -13.366 1.00 87.25 136 GLU A N 1
ATOM 1080 C CA . GLU A 1 136 ? 9.142 4.087 -14.105 1.00 87.25 136 GLU A CA 1
ATOM 1081 C C . GLU A 1 136 ? 8.112 3.048 -13.641 1.00 87.25 136 GLU A C 1
ATOM 1083 O O . GLU A 1 136 ? 7.822 2.924 -12.446 1.00 87.25 136 GLU A O 1
ATOM 1088 N N . TRP A 1 137 ? 7.593 2.261 -14.583 1.00 86.12 137 TRP A N 1
ATOM 1089 C CA . TRP A 1 137 ? 6.623 1.195 -14.333 1.00 86.12 137 TRP A CA 1
ATOM 1090 C C . TRP A 1 137 ? 7.167 -0.126 -14.853 1.00 86.12 137 TRP A C 1
ATOM 1092 O O . TRP A 1 137 ? 7.785 -0.181 -15.912 1.00 86.12 137 TRP A O 1
ATOM 1102 N N . TYR A 1 138 ? 6.901 -1.205 -14.126 1.00 83.62 138 TYR A N 1
ATOM 1103 C CA . TYR A 1 138 ? 7.365 -2.537 -14.470 1.00 83.62 138 TYR A CA 1
ATOM 1104 C C . TYR A 1 138 ? 6.280 -3.572 -14.207 1.00 83.62 138 TYR A C 1
ATOM 1106 O O . TYR A 1 138 ? 5.707 -3.607 -13.121 1.00 83.62 138 TYR A O 1
ATOM 1114 N N . ARG A 1 139 ? 6.046 -4.491 -15.139 1.00 80.12 139 ARG A N 1
ATOM 1115 C CA . ARG A 1 139 ? 5.140 -5.631 -14.931 1.00 80.12 139 ARG A CA 1
ATOM 1116 C C . ARG A 1 139 ? 5.922 -6.909 -14.735 1.00 80.12 139 ARG A C 1
ATOM 1118 O O . ARG A 1 139 ? 6.964 -7.109 -15.356 1.00 80.12 139 ARG A O 1
ATOM 1125 N N . PHE A 1 140 ? 5.408 -7.795 -13.895 1.00 74.25 140 PHE A N 1
ATOM 1126 C CA . PHE A 1 140 ? 6.013 -9.108 -13.756 1.00 74.25 140 PHE A CA 1
ATOM 1127 C C . PHE A 1 140 ? 5.762 -9.956 -15.011 1.00 74.25 140 PHE A C 1
ATOM 1129 O O . PHE A 1 140 ? 4.622 -10.169 -15.426 1.00 74.25 140 PHE A O 1
ATOM 1136 N N . SER A 1 141 ? 6.837 -10.451 -15.618 1.00 77.25 141 SER A N 1
ATOM 1137 C CA . SER A 1 141 ? 6.782 -11.435 -16.695 1.00 77.25 141 SER A CA 1
ATOM 1138 C C . SER A 1 141 ? 6.872 -12.829 -16.086 1.00 77.25 141 SER A C 1
ATOM 1140 O O . SER A 1 141 ? 7.925 -13.204 -15.572 1.00 77.25 141 SER A O 1
ATOM 1142 N N . GLN A 1 142 ? 5.788 -13.607 -16.170 1.00 71.69 142 GLN A N 1
ATOM 1143 C CA . GLN A 1 142 ? 5.773 -14.988 -15.670 1.00 71.69 142 GLN A CA 1
ATOM 1144 C C . GLN A 1 142 ? 6.826 -15.861 -16.363 1.00 71.69 142 GLN A C 1
ATOM 1146 O O . GLN A 1 142 ? 7.548 -16.596 -15.693 1.00 71.69 142 GLN A O 1
ATOM 1151 N N . ASP A 1 143 ? 6.976 -15.714 -17.681 1.00 77.25 143 ASP A N 1
ATOM 1152 C CA . ASP A 1 143 ? 7.937 -16.487 -18.476 1.00 77.25 143 ASP A CA 1
ATOM 1153 C C . ASP A 1 143 ? 9.383 -16.247 -18.031 1.00 77.25 143 ASP A C 1
ATOM 1155 O O . ASP A 1 143 ? 10.183 -17.177 -17.935 1.00 77.25 143 ASP A O 1
ATOM 1159 N N . LYS A 1 144 ? 9.723 -14.984 -17.742 1.00 77.25 144 LYS A N 1
ATOM 1160 C CA . LYS A 1 144 ? 11.086 -14.577 -17.378 1.00 77.25 144 LYS A CA 1
ATOM 1161 C C . LYS A 1 144 ? 11.331 -14.563 -15.868 1.00 77.25 144 LYS A C 1
ATOM 1163 O O . LYS A 1 144 ? 12.476 -14.419 -15.454 1.00 77.25 144 LYS A O 1
ATOM 1168 N N . LYS A 1 145 ? 10.276 -14.682 -15.056 1.00 71.19 145 LYS A N 1
ATOM 1169 C CA . LYS A 1 145 ? 10.286 -14.535 -13.590 1.00 71.19 145 LYS A CA 1
ATOM 1170 C C . LYS A 1 145 ? 10.952 -13.242 -13.098 1.00 71.19 145 LYS A C 1
ATOM 1172 O O . LYS A 1 145 ? 11.613 -13.230 -12.062 1.00 71.19 145 LYS A O 1
ATOM 1177 N N . VAL A 1 146 ? 10.791 -12.152 -13.847 1.00 73.06 146 VAL A N 1
ATOM 1178 C CA . VAL A 1 146 ? 11.360 -10.833 -13.525 1.00 73.06 146 VAL A CA 1
ATOM 1179 C C . VAL A 1 146 ? 10.373 -9.717 -13.846 1.00 73.06 146 VAL A C 1
ATOM 1181 O O . VAL A 1 146 ? 9.490 -9.873 -14.692 1.00 73.06 146 VAL A O 1
ATOM 1184 N N . TYR A 1 147 ? 10.553 -8.572 -13.192 1.00 74.31 147 TYR A N 1
ATOM 1185 C CA . TYR A 1 147 ? 9.870 -7.333 -13.548 1.00 74.31 147 TYR A CA 1
ATOM 1186 C C . TYR A 1 147 ? 10.506 -6.735 -14.807 1.00 74.31 147 TYR A C 1
ATOM 1188 O O . TYR A 1 147 ? 11.718 -6.526 -14.853 1.00 74.31 147 TYR A O 1
ATOM 1196 N N . VAL A 1 148 ? 9.692 -6.481 -15.830 1.00 84.31 148 VAL A N 1
ATOM 1197 C CA . VAL A 1 148 ? 10.104 -5.870 -17.100 1.00 84.31 148 VAL A CA 1
ATOM 1198 C C . VAL A 1 148 ? 9.476 -4.483 -17.241 1.00 84.31 148 VAL A C 1
ATOM 1200 O O . VAL A 1 148 ? 8.314 -4.337 -16.852 1.00 84.31 148 VAL A O 1
ATOM 1203 N N . PRO A 1 149 ? 10.201 -3.479 -17.771 1.00 85.88 149 PRO A N 1
ATOM 1204 C CA . PRO A 1 149 ? 9.653 -2.143 -17.986 1.00 85.88 149 PRO A CA 1
ATOM 1205 C C . PRO A 1 149 ? 8.366 -2.176 -18.812 1.00 85.88 149 PRO A C 1
ATOM 1207 O O . PRO A 1 149 ? 8.224 -2.996 -19.723 1.00 85.88 149 PRO A O 1
ATOM 1210 N N . VAL A 1 150 ? 7.431 -1.295 -18.473 1.00 81.00 150 VAL A N 1
ATOM 1211 C CA . VAL A 1 150 ? 6.232 -1.028 -19.266 1.00 81.00 150 VAL A CA 1
ATOM 1212 C C . VAL A 1 150 ? 6.491 0.230 -20.085 1.00 81.00 150 VAL A C 1
ATOM 1214 O O . VAL A 1 150 ? 6.821 1.264 -19.506 1.00 81.00 150 VAL A O 1
ATOM 1217 N N . GLU A 1 151 ? 6.369 0.113 -21.406 1.00 66.19 151 GLU A N 1
ATOM 1218 C CA . GLU A 1 151 ? 6.368 1.245 -22.345 1.00 66.19 151 GLU A CA 1
ATOM 1219 C C . GLU A 1 151 ? 4.990 1.913 -22.420 1.00 66.19 151 GLU A C 1
ATOM 1221 O O . GLU A 1 151 ? 3.969 1.184 -22.317 1.00 66.19 151 GLU A O 1
#

Sequence (151 aa):
MVVGGRKLDFIENGLYSLRVAQQDVPASQVRFSHQDLPPEISPDQVQWVWLIYRPVPSEPVMPLLITLVLKDGREWLWGPVDLQEGQEVLVFGVDTPAGLCHFLAQGCPSGKPDVPILVKGSWYQHERDWKLQATEWYRFSQDKKVYVPVE

pLDDT: mean 75.51, std 11.1, range [38.38, 89.31]

Radius of gyration: 14.92 Å; chains: 1; bounding box: 32×39×43 Å

Foldseek 3Di:
DKWKFAQWDDDDDQKIWGQTQDPDDDGPIAIAGDPDDDPPDDSVQFGMKMFAFDPDDDHHGHGLWIWTQGPVRDIDTGDHHNFDFFAKDKHKWFQACCIDDNPANDPDDRDDGSWIKIWIFTWHDDPHDIHTPTDWIWTQDPVVRDTDTDD

Secondary structure (DSSP, 8-state):
-EEEEEEEEEEETTEEEEEE--TTSTT-EEEEE-SPPPTT--GGGEEEEEEE--S--SSSPPPSEEEEEETTS-EEE-S-----TT-EEEEEEE-STTSHHHHT-TTPPP--TT-EEEEEEEEEEETTEEEEEEEEEEEEETTTTEEEE--